Protein AF-A0A6Q8PF97-F1 (afdb_monomer)

Radius of gyration: 31.35 Å; Cα contacts (8 Å, |Δi|>4): 17; chains: 1; bounding box: 64×36×86 Å

Organism: Homo sapiens (NCBI:txid9606)

Solvent-accessible surface area (backbone atoms only — not comparable to full-atom values): 7281 Å² total; per-residue (Å²): 110,68,67,60,52,52,51,51,52,52,52,51,53,52,60,56,65,72,48,78,82,69,84,76,62,94,80,55,66,87,47,45,36,83,90,78,74,44,71,57,80,72,83,71,72,73,72,87,67,78,88,72,97,64,85,60,72,64,66,54,50,53,54,51,50,51,51,50,53,50,49,52,54,50,54,50,53,49,52,54,50,52,50,50,51,52,51,52,52,59,71,69,49,56,70,67,58,55,52,52,52,53,50,50,52,53,54,34,40,77,71,70,64,59,77,85,132

InterPro domains:
  IPR009231 Chloride channel CLIC-like [PF05934] (3-113)
  IPR009231 Chloride channel CLIC-like [PTHR34093] (1-113)

Sequence (117 aa):
MLCSLLLCECLLLVAGYAHDDDWIDPTDMLNYDAASGTMRKSQAKYGISGEKDVSPDLSCADEISECYHKLDSLTYKIDECEKKKREDYESQSNPVFRRYLNKILIEAGKLGLRPPD

pLDDT: mean 77.67, std 15.94, range [40.44, 97.75]

Secondary structure (DSSP, 8-state):
-HHHHHHHHHHHHHHHHTS------TT-TTSEETTTTEE----------------THHHHHHHHHHHHHHHHHHHHHHHHHHHHHHHHHHHHS-HHHHHHHHHHHHHHHHTT-PPP-

Structure (mmCIF, N/CA/C/O backbone):
data_AF-A0A6Q8PF97-F1
#
_entry.id   AF-A0A6Q8PF97-F1
#
loop_
_atom_site.group_PDB
_atom_site.id
_atom_site.type_symbol
_atom_site.label_atom_id
_atom_site.label_alt_id
_atom_site.label_comp_id
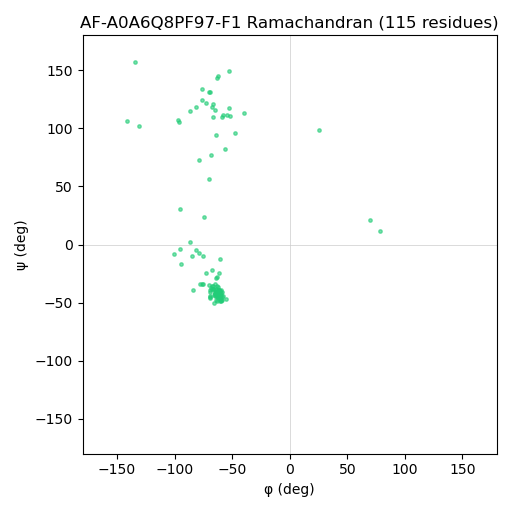_atom_site.label_asym_id
_atom_site.label_entity_id
_atom_site.label_seq_id
_atom_site.pdbx_PDB_ins_code
_atom_site.Cartn_x
_atom_site.Cartn_y
_atom_site.Cartn_z
_atom_site.occupancy
_atom_site.B_iso_or_equiv
_atom_site.auth_seq_id
_atom_site.auth_comp_id
_atom_site.auth_asym_id
_atom_site.auth_atom_id
_atom_site.pdbx_PDB_model_num
ATOM 1 N N . MET A 1 1 ? 0.909 -18.926 -59.705 1.00 63.94 1 MET A N 1
ATOM 2 C CA . MET A 1 1 ? 0.142 -18.308 -58.596 1.00 63.94 1 MET A CA 1
ATOM 3 C C . MET A 1 1 ? 0.815 -18.508 -57.240 1.00 63.94 1 MET A C 1
ATOM 5 O O . MET A 1 1 ? 0.944 -17.532 -56.521 1.00 63.94 1 MET A O 1
ATOM 9 N N . LEU A 1 2 ? 1.327 -19.706 -56.922 1.00 72.62 2 LEU A N 1
ATOM 10 C CA . LEU A 1 2 ? 2.100 -19.963 -55.690 1.00 72.62 2 LEU A CA 1
ATOM 11 C C . LEU A 1 2 ? 3.366 -19.095 -55.560 1.00 72.62 2 LEU A C 1
ATOM 13 O O . LEU A 1 2 ? 3.616 -18.548 -54.496 1.00 72.62 2 LEU A O 1
ATOM 17 N N . CYS A 1 3 ? 4.116 -18.885 -56.649 1.00 70.69 3 CYS A N 1
ATOM 18 C CA . CYS A 1 3 ? 5.309 -18.026 -56.623 1.00 70.69 3 CYS A CA 1
ATOM 19 C C . CYS A 1 3 ? 4.992 -16.559 -56.296 1.00 70.69 3 CYS A C 1
ATOM 21 O O . CYS A 1 3 ? 5.767 -15.913 -55.609 1.00 70.69 3 CYS A O 1
ATOM 23 N N . SER A 1 4 ? 3.853 -16.030 -56.754 1.00 74.56 4 SER A N 1
ATOM 24 C CA . SER A 1 4 ? 3.442 -14.653 -56.449 1.00 74.56 4 SER A CA 1
ATOM 25 C C . SER A 1 4 ? 3.037 -14.488 -54.983 1.00 74.56 4 SER A C 1
ATOM 27 O O . SER A 1 4 ? 3.314 -13.450 -54.395 1.00 74.56 4 SER A O 1
ATOM 29 N N . LEU A 1 5 ? 2.422 -15.516 -54.389 1.00 76.94 5 LEU A N 1
ATOM 30 C CA . LEU A 1 5 ? 2.095 -15.544 -52.961 1.00 76.94 5 LEU A CA 1
ATOM 31 C C . LEU A 1 5 ? 3.361 -15.649 -52.101 1.00 76.94 5 LEU A C 1
ATOM 33 O O . LEU A 1 5 ? 3.505 -14.874 -51.165 1.00 76.94 5 LEU A O 1
ATOM 37 N N . LEU A 1 6 ? 4.307 -16.515 -52.482 1.00 79.06 6 LEU A N 1
ATOM 38 C CA . LEU A 1 6 ? 5.617 -16.622 -51.825 1.00 79.06 6 LEU A CA 1
ATOM 39 C C . LEU A 1 6 ? 6.400 -15.306 -51.891 1.00 79.06 6 LEU A C 1
ATOM 41 O O . LEU A 1 6 ? 6.948 -14.866 -50.891 1.00 79.06 6 LEU A O 1
ATOM 45 N N . LEU A 1 7 ? 6.417 -14.636 -53.048 1.00 79.38 7 LEU A N 1
ATOM 46 C CA . LEU A 1 7 ? 7.069 -13.331 -53.183 1.00 79.38 7 LEU A CA 1
ATOM 47 C C . LEU A 1 7 ? 6.393 -12.259 -52.318 1.00 79.38 7 LEU A C 1
ATOM 49 O O . LEU A 1 7 ? 7.086 -11.435 -51.731 1.00 79.38 7 LEU A O 1
ATOM 53 N N . CYS A 1 8 ? 5.063 -12.280 -52.211 1.00 77.25 8 CYS A N 1
ATOM 54 C CA . CYS A 1 8 ? 4.319 -11.375 -51.335 1.00 77.25 8 CYS A CA 1
ATOM 55 C C . CYS A 1 8 ? 4.678 -11.599 -49.858 1.00 77.25 8 CYS A C 1
ATOM 57 O O . CYS A 1 8 ? 4.957 -10.647 -49.134 1.00 77.25 8 CYS A O 1
ATOM 59 N N . GLU A 1 9 ? 4.746 -12.858 -49.428 1.00 75.69 9 GLU A N 1
ATOM 60 C CA . GLU A 1 9 ? 5.114 -13.232 -48.063 1.00 75.69 9 GLU A CA 1
ATOM 61 C C . GLU A 1 9 ? 6.569 -12.852 -47.738 1.00 75.69 9 GLU A C 1
ATOM 63 O O . GLU A 1 9 ? 6.834 -12.266 -46.690 1.00 75.69 9 GLU A O 1
ATOM 68 N N . CYS A 1 10 ? 7.504 -13.067 -48.672 1.00 76.88 10 CYS A N 1
ATOM 69 C CA . CYS A 1 10 ? 8.888 -12.611 -48.531 1.00 76.88 10 CYS A CA 1
ATOM 70 C C . CYS A 1 10 ? 8.992 -11.081 -48.429 1.00 76.88 10 CYS A C 1
ATOM 72 O O . CYS A 1 10 ? 9.776 -10.580 -47.627 1.00 76.88 10 CYS A O 1
ATOM 74 N N . LEU A 1 11 ? 8.207 -10.332 -49.211 1.00 76.19 11 LEU A N 1
ATOM 75 C CA . LEU A 1 11 ? 8.190 -8.867 -49.143 1.00 76.19 11 LEU A CA 1
ATOM 76 C C . LEU A 1 11 ? 7.630 -8.360 -47.806 1.00 76.19 11 LEU A C 1
ATOM 78 O O . LEU A 1 11 ? 8.162 -7.397 -47.260 1.00 76.19 11 LEU A O 1
ATOM 82 N N . LEU A 1 12 ? 6.606 -9.019 -47.255 1.00 71.56 12 LEU A N 1
ATOM 83 C CA . LEU A 1 12 ? 6.044 -8.684 -45.941 1.00 71.56 12 LEU A CA 1
ATOM 84 C C . LEU A 1 12 ? 7.017 -9.014 -44.799 1.00 71.56 12 LEU A C 1
ATOM 86 O O . LEU A 1 12 ? 7.179 -8.202 -43.891 1.00 71.56 12 LEU A O 1
ATOM 90 N N . LEU A 1 13 ? 7.714 -10.152 -44.871 1.00 70.19 13 LEU A N 1
ATOM 91 C CA . LEU A 1 13 ? 8.754 -10.531 -43.905 1.00 70.19 13 LEU A CA 1
ATOM 92 C C . LEU A 1 13 ? 9.931 -9.546 -43.907 1.00 70.19 13 LEU A C 1
ATOM 94 O O . LEU A 1 13 ? 10.399 -9.146 -42.845 1.00 70.19 13 LEU A O 1
ATOM 98 N N . VAL A 1 14 ? 10.386 -9.111 -45.086 1.00 65.50 14 VAL A N 1
ATOM 99 C CA . VAL A 1 14 ? 11.467 -8.118 -45.211 1.00 65.50 14 VAL A CA 1
ATOM 100 C C . VAL A 1 14 ? 11.022 -6.737 -44.719 1.00 65.50 14 VAL A C 1
ATOM 102 O O . VAL A 1 14 ? 11.810 -6.038 -44.086 1.00 65.50 14 VAL A O 1
ATOM 105 N N . ALA A 1 15 ? 9.767 -6.349 -44.962 1.00 62.59 15 ALA A N 1
ATOM 106 C CA . ALA A 1 15 ? 9.216 -5.091 -44.457 1.00 62.59 15 ALA A CA 1
ATOM 107 C C . ALA A 1 15 ? 9.066 -5.085 -42.926 1.00 62.59 15 ALA A C 1
ATOM 109 O O . ALA A 1 15 ? 9.311 -4.052 -42.309 1.00 62.59 15 ALA A O 1
ATOM 110 N N . GLY A 1 16 ? 8.713 -6.226 -42.321 1.00 58.91 16 GLY A N 1
ATOM 111 C CA . GLY A 1 16 ? 8.678 -6.392 -40.866 1.00 58.91 16 GLY A CA 1
ATOM 112 C C . GLY A 1 16 ? 10.071 -6.386 -40.233 1.00 58.91 16 GLY A C 1
ATOM 113 O O . GLY A 1 16 ? 10.265 -5.755 -39.208 1.00 58.91 16 GLY A O 1
ATOM 114 N N . TYR A 1 17 ? 11.061 -7.003 -40.885 1.00 57.72 17 TYR A N 1
ATOM 115 C CA . TYR A 1 17 ? 12.441 -7.061 -40.382 1.00 57.72 17 TYR A CA 1
ATOM 116 C C . TYR A 1 17 ? 13.196 -5.721 -40.471 1.00 57.72 17 TYR A C 1
ATOM 118 O O . TYR A 1 17 ? 14.155 -5.498 -39.743 1.00 57.72 17 TYR A O 1
ATOM 126 N N . ALA A 1 18 ? 12.795 -4.821 -41.376 1.00 57.41 18 ALA A N 1
ATOM 127 C CA . ALA A 1 18 ? 13.432 -3.510 -41.542 1.00 57.41 18 ALA A CA 1
ATOM 128 C C . ALA A 1 18 ? 13.008 -2.474 -40.482 1.00 57.41 18 ALA A C 1
ATOM 130 O O . ALA A 1 18 ? 13.550 -1.363 -40.452 1.00 57.41 18 ALA A O 1
ATOM 131 N N . HIS A 1 19 ? 12.029 -2.808 -39.642 1.00 58.44 19 HIS A N 1
ATOM 132 C CA . HIS A 1 19 ? 11.717 -2.043 -38.449 1.00 58.44 19 HIS A CA 1
ATOM 133 C C . HIS A 1 19 ? 12.437 -2.725 -37.290 1.00 58.44 19 HIS A C 1
ATOM 135 O O . HIS A 1 19 ? 12.043 -3.810 -36.882 1.00 58.44 19 HIS A O 1
ATOM 141 N N . ASP A 1 20 ? 13.531 -2.124 -36.815 1.00 57.88 20 ASP A N 1
ATOM 142 C CA . ASP A 1 20 ? 14.101 -2.494 -35.521 1.00 57.88 20 ASP A CA 1
ATOM 143 C C . ASP A 1 20 ? 12.955 -2.432 -34.504 1.00 57.88 20 ASP A C 1
ATOM 145 O O . ASP A 1 20 ? 12.417 -1.352 -34.241 1.00 57.88 20 ASP A O 1
ATOM 149 N N . ASP A 1 21 ? 12.539 -3.598 -34.008 1.00 55.81 21 ASP A N 1
ATOM 150 C CA . ASP A 1 21 ? 11.551 -3.776 -32.944 1.00 55.81 21 ASP A CA 1
ATOM 151 C C . ASP A 1 21 ? 12.153 -3.303 -31.608 1.00 55.81 21 ASP A C 1
ATOM 153 O O . ASP A 1 21 ? 12.242 -4.043 -30.626 1.00 55.81 21 ASP A O 1
ATOM 157 N N . ASP A 1 22 ? 12.607 -2.054 -31.564 1.00 68.38 22 ASP A N 1
ATOM 158 C CA . ASP A 1 22 ? 12.898 -1.385 -30.313 1.00 68.38 22 ASP A CA 1
ATOM 159 C C . ASP A 1 22 ? 11.552 -1.217 -29.613 1.00 68.38 22 ASP A C 1
ATOM 161 O O . ASP A 1 22 ? 10.677 -0.484 -30.075 1.00 68.38 22 ASP A O 1
ATOM 165 N N . TRP A 1 23 ? 11.347 -1.958 -28.527 1.00 68.62 23 TRP A N 1
ATOM 166 C CA . TRP A 1 23 ? 10.141 -1.847 -27.720 1.00 68.62 23 TRP A CA 1
ATOM 167 C C . TRP A 1 23 ? 9.942 -0.384 -27.294 1.00 68.62 23 TRP A C 1
ATOM 169 O O . TRP A 1 23 ? 10.726 0.175 -26.529 1.00 68.62 23 TRP A O 1
ATOM 179 N N . ILE A 1 24 ? 8.896 0.242 -27.834 1.00 65.56 24 ILE A N 1
ATOM 180 C CA . ILE A 1 24 ? 8.533 1.630 -27.553 1.00 65.56 24 ILE A CA 1
ATOM 181 C C . ILE A 1 24 ? 7.761 1.657 -26.234 1.00 65.56 24 ILE A C 1
ATOM 183 O O . ILE A 1 24 ? 6.675 1.079 -26.144 1.00 65.56 24 ILE A O 1
ATOM 187 N N . ASP A 1 25 ? 8.292 2.351 -25.225 1.00 72.50 25 ASP A N 1
ATOM 188 C CA . ASP A 1 25 ? 7.528 2.689 -24.023 1.00 72.50 25 ASP A CA 1
ATOM 189 C C . ASP A 1 25 ? 6.427 3.701 -24.403 1.00 72.50 25 ASP A C 1
ATOM 191 O O . ASP A 1 25 ? 6.744 4.818 -24.823 1.00 72.50 25 ASP A O 1
ATOM 195 N N . PRO A 1 26 ? 5.131 3.368 -24.239 1.00 69.75 26 PRO A N 1
ATOM 196 C CA . PRO A 1 26 ? 4.023 4.281 -24.536 1.00 69.75 26 PRO A CA 1
ATOM 197 C C . PRO A 1 26 ? 4.032 5.575 -23.705 1.00 69.75 26 PRO A C 1
ATOM 199 O O . PRO A 1 26 ? 3.279 6.503 -24.003 1.00 69.75 26 PRO A O 1
ATOM 202 N N . THR A 1 27 ? 4.850 5.629 -22.652 1.00 77.25 27 THR A N 1
ATOM 203 C CA . THR A 1 27 ? 4.975 6.753 -21.719 1.00 77.25 27 THR A CA 1
ATOM 204 C C . THR A 1 27 ? 6.202 7.629 -22.008 1.00 77.25 27 THR A C 1
ATOM 206 O O . THR A 1 27 ? 6.320 8.708 -21.420 1.00 77.25 27 THR A O 1
ATOM 209 N N . ASP A 1 28 ? 7.099 7.231 -22.926 1.00 74.88 28 ASP A N 1
ATOM 210 C CA . ASP A 1 28 ? 8.290 8.014 -23.293 1.00 74.88 28 ASP A CA 1
ATOM 211 C C . ASP A 1 28 ? 7.945 9.156 -24.261 1.00 74.88 28 ASP A C 1
ATOM 213 O O . ASP A 1 28 ? 8.238 9.165 -25.459 1.00 74.88 28 ASP A O 1
ATOM 217 N N . MET A 1 29 ? 7.296 10.173 -23.705 1.00 83.25 29 MET A N 1
ATOM 218 C CA . MET A 1 29 ? 6.891 11.367 -24.440 1.00 83.25 29 MET A CA 1
ATOM 219 C C . MET A 1 29 ? 8.063 12.316 -24.744 1.00 83.25 29 MET A C 1
ATOM 221 O O . MET A 1 29 ? 7.882 13.275 -25.491 1.00 83.25 29 MET A O 1
ATOM 225 N N . LEU A 1 30 ? 9.251 12.087 -24.165 1.00 80.00 30 LEU A N 1
ATOM 226 C CA . LEU A 1 30 ? 10.420 12.954 -24.360 1.00 80.00 30 LEU A CA 1
ATOM 227 C C . LEU A 1 30 ? 11.075 12.728 -25.722 1.00 80.00 30 LEU A C 1
ATO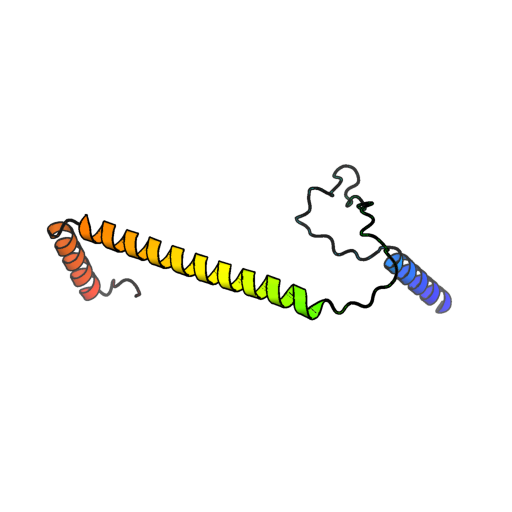M 229 O O . LEU A 1 30 ? 11.559 13.680 -26.337 1.00 80.00 30 LEU A O 1
ATOM 233 N N . ASN A 1 31 ? 11.058 11.487 -26.209 1.00 77.75 31 ASN A N 1
ATOM 234 C CA . ASN A 1 31 ? 11.569 11.144 -27.532 1.00 77.75 31 ASN A CA 1
ATOM 235 C C . ASN A 1 31 ? 10.472 11.113 -28.606 1.00 77.75 31 ASN A C 1
ATOM 237 O O . ASN A 1 31 ? 10.783 10.936 -29.783 1.00 77.75 31 ASN A O 1
ATOM 241 N N . TYR A 1 32 ? 9.204 11.314 -28.242 1.00 83.88 32 TYR A N 1
ATOM 242 C CA . TYR A 1 32 ? 8.092 11.309 -29.188 1.00 83.88 32 TYR A CA 1
ATOM 243 C C . TYR A 1 32 ? 8.021 12.607 -30.004 1.00 83.88 32 TYR A C 1
ATOM 245 O O . TYR A 1 32 ? 7.912 13.707 -29.457 1.00 83.88 32 TYR A O 1
ATOM 253 N N . ASP A 1 33 ? 8.039 12.488 -31.331 1.00 83.00 33 ASP A N 1
ATOM 254 C CA . ASP A 1 33 ? 7.798 13.612 -32.228 1.00 83.00 33 ASP A CA 1
ATOM 255 C C . ASP A 1 33 ? 6.332 13.627 -32.682 1.00 83.00 33 ASP A C 1
ATOM 257 O O . ASP A 1 33 ? 5.896 12.835 -33.518 1.00 83.00 33 ASP A O 1
ATOM 261 N N . ALA A 1 34 ? 5.569 14.582 -32.147 1.00 82.44 34 ALA A N 1
ATOM 262 C CA . ALA A 1 34 ? 4.150 14.738 -32.449 1.00 82.44 34 ALA A CA 1
ATOM 263 C C . ALA A 1 34 ? 3.864 15.170 -33.898 1.00 82.44 34 ALA A C 1
ATOM 265 O O . ALA A 1 34 ? 2.756 14.941 -34.380 1.00 82.44 34 ALA A O 1
ATOM 266 N N . ALA A 1 35 ? 4.827 15.787 -34.597 1.00 85.31 35 ALA A N 1
ATOM 267 C CA . ALA A 1 35 ? 4.635 16.215 -35.983 1.00 85.31 35 ALA A CA 1
ATOM 268 C C . ALA A 1 35 ? 4.753 15.044 -36.970 1.00 85.31 35 ALA A C 1
ATOM 270 O O . ALA A 1 35 ? 4.048 15.021 -37.978 1.00 85.31 35 ALA A O 1
ATOM 271 N N . SER A 1 36 ? 5.624 14.073 -36.677 1.00 81.00 36 SER A N 1
ATOM 272 C CA . SER A 1 36 ? 5.794 12.857 -37.483 1.00 81.00 36 SER A CA 1
ATOM 273 C C . SER A 1 36 ? 4.972 11.668 -36.981 1.00 81.00 36 SER A C 1
ATOM 275 O O . SER A 1 36 ? 4.768 10.720 -37.734 1.00 81.00 36 SER A O 1
ATOM 277 N N . GLY A 1 37 ? 4.484 11.708 -35.737 1.00 79.06 37 GLY A N 1
ATOM 278 C CA . GLY A 1 37 ? 3.756 10.600 -35.117 1.00 79.06 37 GLY A CA 1
ATOM 279 C C . GLY A 1 37 ? 4.647 9.396 -34.806 1.00 79.06 37 GLY A C 1
ATOM 280 O O . GLY A 1 37 ? 4.156 8.275 -34.702 1.00 79.06 37 GLY A O 1
ATOM 281 N N . THR A 1 38 ? 5.961 9.611 -34.716 1.00 77.00 38 THR A N 1
ATOM 282 C CA . THR A 1 38 ? 6.955 8.548 -34.535 1.00 77.00 38 THR A CA 1
ATOM 283 C C . THR A 1 38 ? 7.964 8.924 -33.459 1.00 77.00 38 THR A C 1
ATOM 285 O O . THR A 1 38 ? 8.159 10.100 -33.141 1.00 77.00 38 THR A O 1
ATOM 288 N N . MET A 1 39 ? 8.610 7.921 -32.869 1.00 75.81 39 MET A N 1
ATOM 289 C CA . MET A 1 39 ? 9.664 8.149 -31.888 1.00 75.81 39 MET A CA 1
ATOM 290 C C . MET A 1 39 ? 10.952 8.586 -32.597 1.00 75.81 39 MET A C 1
ATOM 292 O O . MET A 1 39 ? 11.371 7.990 -33.594 1.00 75.81 39 MET A O 1
ATOM 296 N N . ARG A 1 40 ? 11.608 9.633 -32.091 1.00 75.38 40 ARG A N 1
ATOM 297 C CA . ARG A 1 40 ? 12.926 10.045 -32.574 1.00 75.38 40 ARG A CA 1
ATOM 298 C C . ARG A 1 40 ? 13.920 8.950 -32.212 1.00 75.38 40 ARG A C 1
ATOM 300 O O . ARG A 1 40 ? 14.129 8.672 -31.036 1.00 75.38 40 ARG A O 1
ATOM 307 N N . LYS A 1 41 ? 14.575 8.372 -33.223 1.00 69.69 41 LYS A N 1
ATOM 308 C CA . LYS A 1 41 ? 15.705 7.462 -33.010 1.00 69.69 41 LYS A CA 1
ATOM 309 C C . LYS A 1 41 ? 16.783 8.218 -32.242 1.00 69.69 41 LYS A C 1
ATOM 311 O O . LYS A 1 41 ? 17.385 9.161 -32.767 1.00 69.69 41 LYS A O 1
ATOM 316 N N . SER A 1 42 ? 16.988 7.850 -30.985 1.00 63.59 42 SER A N 1
ATOM 317 C CA . SER A 1 42 ? 18.043 8.430 -30.175 1.00 63.59 42 SER A CA 1
ATOM 318 C C . SER A 1 42 ? 19.379 8.028 -30.807 1.00 63.59 42 SER A C 1
ATOM 320 O O . SER A 1 42 ? 19.746 6.862 -30.869 1.00 63.59 42 SER A O 1
ATOM 322 N N . GLN A 1 43 ? 20.150 9.000 -31.303 1.00 55.25 43 GLN A N 1
ATOM 323 C CA . GLN A 1 43 ? 21.535 8.769 -31.748 1.00 55.25 43 GLN A CA 1
ATOM 324 C C . GLN A 1 43 ? 22.491 8.602 -30.559 1.00 55.25 43 GLN A C 1
ATOM 326 O O . GLN A 1 43 ? 23.692 8.864 -30.676 1.00 55.25 43 GLN A O 1
ATOM 331 N N . ALA A 1 44 ? 21.968 8.199 -29.398 1.00 49.72 44 ALA A N 1
ATOM 332 C CA . ALA A 1 44 ? 22.792 7.782 -28.291 1.00 49.72 44 ALA A CA 1
ATOM 333 C C . ALA A 1 44 ? 23.530 6.530 -28.764 1.00 49.72 44 ALA A C 1
ATOM 335 O O . ALA A 1 44 ? 23.023 5.416 -28.699 1.00 49.72 44 ALA A O 1
ATOM 336 N N . LYS A 1 45 ? 24.747 6.735 -29.272 1.00 50.22 45 LYS A N 1
ATOM 337 C CA . LYS A 1 45 ? 25.791 5.723 -29.263 1.00 50.22 45 LYS A CA 1
ATOM 338 C C . LYS A 1 45 ? 25.975 5.320 -27.800 1.00 50.22 45 LYS A C 1
ATOM 340 O O . LYS A 1 45 ? 26.876 5.823 -27.133 1.00 50.22 45 LYS A O 1
ATOM 345 N N . TYR A 1 46 ? 25.128 4.430 -27.293 1.00 49.12 46 TYR A N 1
ATOM 346 C CA . TYR A 1 46 ? 25.571 3.524 -26.253 1.00 49.12 46 TY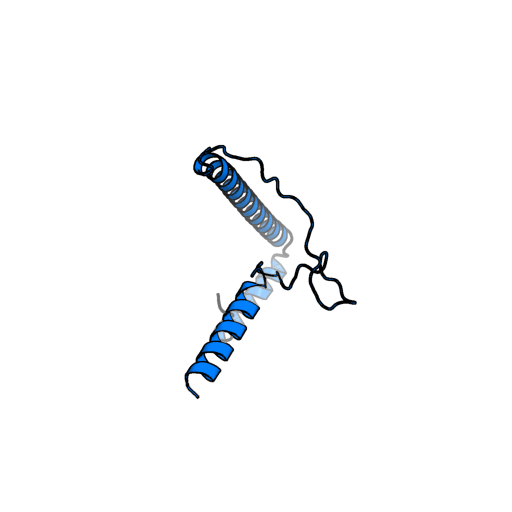R A CA 1
ATOM 347 C C . TYR A 1 46 ? 26.752 2.792 -26.871 1.00 49.12 46 TYR A C 1
ATOM 349 O O . TYR A 1 46 ? 26.641 2.177 -27.932 1.00 49.12 46 TYR A O 1
ATOM 357 N N . GLY A 1 47 ? 27.927 3.085 -26.323 1.00 43.28 47 GLY A N 1
ATOM 358 C CA . GLY A 1 47 ? 29.199 2.819 -26.959 1.00 43.28 47 GLY A CA 1
ATOM 359 C C . GLY A 1 47 ? 29.296 1.370 -27.401 1.00 43.28 47 GLY A C 1
ATOM 360 O O . GLY A 1 47 ? 29.361 0.467 -26.575 1.00 43.28 47 GLY A O 1
ATOM 361 N N . ILE A 1 48 ? 29.423 1.168 -28.710 1.00 45.72 48 ILE A N 1
ATOM 362 C CA . ILE A 1 48 ? 30.155 0.023 -29.239 1.00 45.72 48 ILE A CA 1
ATOM 363 C C . ILE A 1 48 ? 31.625 0.282 -28.874 1.00 45.72 48 ILE A C 1
ATOM 365 O O . ILE A 1 48 ? 32.414 0.787 -29.669 1.00 45.72 48 ILE A O 1
ATOM 369 N N . SER A 1 49 ? 31.961 0.044 -27.608 1.00 43.88 49 SER A N 1
ATOM 370 C CA . SER A 1 49 ? 33.314 -0.289 -27.196 1.00 43.88 49 SER A CA 1
ATOM 371 C C . SER A 1 49 ? 33.412 -1.794 -27.363 1.00 43.88 49 SER A C 1
ATOM 373 O O . SER A 1 49 ? 32.684 -2.533 -26.705 1.00 43.88 49 SER A O 1
ATOM 375 N N . GLY A 1 50 ? 34.266 -2.229 -28.287 1.00 40.59 50 GLY A N 1
ATOM 376 C CA . GLY A 1 50 ? 34.537 -3.641 -28.511 1.00 40.59 50 GLY A CA 1
ATOM 377 C C . GLY A 1 50 ? 34.937 -4.366 -27.226 1.00 40.59 50 GLY A C 1
ATOM 378 O O . GLY A 1 50 ? 35.512 -3.768 -26.317 1.00 40.59 50 GLY A O 1
ATOM 379 N N . GLU A 1 51 ? 34.581 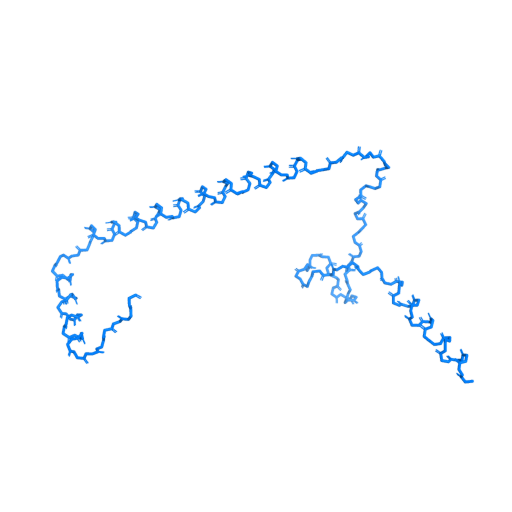-5.648 -27.199 1.00 50.12 51 GLU A N 1
ATOM 380 C CA . GLU A 1 51 ? 35.143 -6.726 -26.385 1.00 50.12 51 GLU A CA 1
ATOM 381 C C . GLU A 1 51 ? 35.803 -6.309 -25.064 1.00 50.12 51 GLU A C 1
ATOM 383 O O . GLU A 1 51 ? 36.998 -6.016 -24.971 1.00 50.12 51 GLU A O 1
ATOM 388 N N . LYS A 1 52 ? 35.031 -6.454 -23.991 1.00 40.44 52 LYS A N 1
ATOM 389 C CA . LYS A 1 52 ? 35.544 -7.131 -22.808 1.00 40.44 52 LYS A CA 1
ATOM 390 C C . LYS A 1 52 ? 34.426 -7.982 -22.232 1.00 40.44 52 LYS A C 1
ATOM 392 O O . LYS A 1 52 ? 33.498 -7.458 -21.626 1.00 40.44 52 LYS A O 1
ATOM 397 N N . ASP A 1 53 ? 34.549 -9.290 -22.433 1.00 48.03 53 ASP A N 1
ATOM 398 C CA . ASP A 1 53 ? 34.016 -10.290 -21.516 1.00 48.03 53 ASP A CA 1
ATOM 399 C C . ASP A 1 53 ? 34.431 -9.899 -20.091 1.00 48.03 53 ASP A C 1
ATOM 401 O O . ASP A 1 53 ? 35.548 -10.158 -19.640 1.00 48.03 53 ASP A O 1
ATOM 405 N N . VAL A 1 54 ? 33.541 -9.210 -19.389 1.00 51.56 54 VAL A N 1
ATOM 406 C CA . VAL A 1 54 ? 33.555 -9.101 -17.937 1.00 51.56 54 VAL A CA 1
ATOM 407 C C . VAL A 1 54 ? 32.134 -9.418 -17.516 1.00 51.56 54 VAL A C 1
ATOM 409 O O . VAL A 1 54 ? 31.231 -8.604 -17.676 1.00 51.56 54 VAL A O 1
ATOM 412 N N . SER A 1 55 ? 31.948 -10.646 -17.042 1.00 61.31 55 SER A N 1
ATOM 413 C CA . SER A 1 55 ? 30.724 -11.138 -16.410 1.00 61.31 55 SER A CA 1
ATOM 414 C C . SER A 1 55 ? 30.105 -10.067 -15.486 1.00 61.31 55 SER A C 1
ATOM 416 O O . SER A 1 55 ? 30.720 -9.765 -14.459 1.00 61.31 55 SER A O 1
ATOM 418 N N . PRO A 1 56 ? 28.915 -9.504 -15.794 1.00 56.31 56 PRO A N 1
ATOM 419 C CA . PRO A 1 56 ? 28.291 -8.436 -15.001 1.00 56.31 56 PRO A CA 1
ATOM 420 C C . PRO A 1 56 ? 27.530 -8.936 -13.762 1.00 56.31 56 PRO A C 1
ATOM 422 O O . PRO A 1 56 ? 27.037 -8.129 -12.976 1.00 56.31 56 PRO A O 1
ATOM 425 N N . ASP A 1 57 ? 27.424 -10.253 -13.573 1.00 57.56 57 ASP A N 1
ATOM 426 C CA . ASP A 1 57 ? 26.530 -10.853 -12.571 1.00 57.56 57 ASP A CA 1
ATOM 427 C C . ASP A 1 57 ? 26.839 -10.456 -11.118 1.00 57.56 57 ASP A C 1
ATOM 429 O O . ASP A 1 57 ? 25.943 -10.470 -10.277 1.00 57.56 57 ASP A O 1
ATOM 433 N N . LEU A 1 58 ? 28.079 -10.062 -10.804 1.00 57.59 58 LEU A N 1
ATOM 434 C CA . LEU A 1 58 ? 28.473 -9.712 -9.433 1.00 57.59 58 LEU A CA 1
ATOM 435 C C . LEU A 1 58 ? 28.144 -8.257 -9.054 1.00 57.59 58 LEU A C 1
ATOM 437 O O . LEU A 1 58 ? 27.691 -8.026 -7.938 1.00 57.59 58 LEU A O 1
ATOM 441 N N . SER A 1 59 ? 28.321 -7.276 -9.953 1.00 62.41 59 SER A N 1
ATOM 442 C CA . SER A 1 59 ? 28.053 -5.862 -9.618 1.00 62.41 59 SER A CA 1
ATOM 443 C C . SER A 1 59 ? 26.559 -5.546 -9.580 1.00 62.41 59 SER A C 1
ATOM 445 O O . SER A 1 59 ? 26.113 -4.757 -8.755 1.00 62.41 59 SER A O 1
ATOM 447 N N . CYS A 1 60 ? 25.774 -6.206 -10.436 1.00 71.06 60 CYS A N 1
ATOM 448 C CA . CYS A 1 60 ? 24.318 -6.084 -10.450 1.00 71.06 60 CYS A CA 1
ATOM 449 C C . CYS A 1 60 ? 23.690 -6.644 -9.159 1.00 71.06 60 CYS A C 1
ATOM 451 O O . CYS A 1 60 ? 22.766 -6.054 -8.603 1.00 71.06 60 CYS A O 1
ATOM 453 N N . ALA A 1 61 ? 24.225 -7.753 -8.635 1.00 76.00 61 ALA A N 1
ATOM 454 C CA . ALA A 1 61 ? 23.743 -8.362 -7.397 1.00 76.00 61 ALA A CA 1
ATOM 455 C C . ALA A 1 61 ? 23.956 -7.457 -6.169 1.00 76.00 61 ALA A C 1
ATOM 457 O O . ALA A 1 61 ? 23.050 -7.337 -5.341 1.00 76.00 61 ALA A O 1
ATOM 458 N N . ASP A 1 62 ? 25.108 -6.786 -6.076 1.00 80.44 62 ASP A N 1
ATOM 459 C CA . ASP A 1 62 ? 25.399 -5.843 -4.990 1.00 80.44 62 ASP A CA 1
ATOM 460 C C . ASP A 1 62 ? 24.466 -4.622 -5.037 1.00 80.44 62 ASP A C 1
ATOM 462 O O . ASP A 1 62 ? 23.879 -4.262 -4.014 1.00 80.44 62 ASP A O 1
ATOM 466 N N . GLU A 1 63 ? 24.237 -4.040 -6.219 1.00 83.62 63 GLU A N 1
ATOM 467 C CA . GLU A 1 63 ? 23.295 -2.925 -6.403 1.00 83.62 63 GLU A CA 1
ATOM 468 C C . GLU A 1 63 ? 21.856 -3.316 -6.025 1.00 83.62 63 GLU A C 1
ATOM 470 O O . GLU A 1 63 ? 21.169 -2.585 -5.304 1.00 83.62 63 GLU A O 1
ATOM 475 N N . ILE A 1 64 ? 21.407 -4.505 -6.443 1.00 88.75 64 ILE A N 1
ATOM 476 C CA . ILE A 1 64 ? 20.089 -5.045 -6.085 1.00 88.75 64 ILE A CA 1
ATOM 477 C C . ILE A 1 64 ? 19.982 -5.260 -4.569 1.00 88.75 64 ILE A C 1
ATOM 479 O O . ILE A 1 64 ? 18.957 -4.927 -3.969 1.00 88.75 64 ILE A O 1
ATOM 483 N N . SER A 1 65 ? 21.035 -5.775 -3.928 1.00 90.00 65 SER A N 1
ATOM 484 C CA . SER A 1 65 ? 21.062 -5.967 -2.474 1.00 90.00 65 SER A CA 1
ATOM 485 C C . SER A 1 65 ? 20.943 -4.639 -1.716 1.00 90.00 65 SER A C 1
ATOM 487 O O . SER A 1 65 ? 20.190 -4.537 -0.742 1.00 90.00 65 SER A O 1
ATOM 489 N N . GLU A 1 66 ? 21.601 -3.585 -2.207 1.00 93.06 66 GLU A N 1
ATOM 490 C CA . GLU A 1 66 ? 21.513 -2.245 -1.634 1.00 93.06 66 GLU A CA 1
ATOM 491 C C . GLU A 1 66 ? 20.106 -1.652 -1.819 1.00 93.06 66 GLU A C 1
ATOM 493 O O . GLU A 1 66 ? 19.570 -1.012 -0.908 1.00 93.06 66 GLU A O 1
ATOM 498 N N . CYS A 1 67 ? 19.472 -1.900 -2.969 1.00 93.75 67 CYS A N 1
ATOM 499 C CA . CYS A 1 67 ? 18.082 -1.530 -3.226 1.00 93.75 67 CYS A CA 1
ATOM 500 C C . CYS A 1 67 ? 17.111 -2.208 -2.252 1.00 93.75 67 CYS A C 1
ATOM 502 O O . CYS A 1 67 ? 16.264 -1.518 -1.682 1.00 93.75 67 CYS A O 1
ATOM 504 N N . TYR A 1 68 ? 17.249 -3.514 -2.002 1.00 95.00 68 TYR A N 1
ATOM 505 C CA . TYR A 1 68 ? 16.419 -4.217 -1.017 1.00 95.00 68 TYR A CA 1
ATOM 506 C C . TYR A 1 68 ? 16.631 -3.684 0.399 1.00 95.00 68 TYR A C 1
ATOM 508 O O . TYR A 1 68 ? 15.661 -3.387 1.089 1.00 95.00 68 TYR A O 1
ATOM 516 N N . HIS A 1 69 ? 17.878 -3.441 0.803 1.00 95.75 69 HIS A N 1
ATOM 517 C CA . HIS A 1 69 ? 18.160 -2.851 2.111 1.00 95.75 69 HIS A CA 1
ATOM 518 C C . HIS A 1 69 ? 17.546 -1.445 2.260 1.00 95.75 69 HIS A C 1
ATOM 520 O O . HIS A 1 69 ? 17.014 -1.086 3.316 1.00 95.75 69 HIS A O 1
ATOM 526 N N . LYS A 1 70 ? 17.585 -0.627 1.199 1.00 96.88 70 LYS A N 1
ATOM 527 C CA . LYS A 1 70 ? 16.910 0.682 1.173 1.00 96.88 70 LYS A CA 1
ATOM 528 C C . LYS A 1 70 ? 15.392 0.536 1.257 1.00 96.88 70 LYS A C 1
ATOM 530 O O . LYS A 1 70 ? 14.774 1.298 1.999 1.00 96.88 70 LYS A O 1
ATOM 535 N N . LEU A 1 71 ? 14.805 -0.422 0.538 1.00 97.06 71 LEU A N 1
ATOM 536 C CA . LEU A 1 71 ? 13.374 -0.724 0.612 1.00 97.06 71 LEU A CA 1
ATOM 537 C C . LEU A 1 71 ? 12.967 -1.139 2.026 1.00 97.06 71 LEU A C 1
ATOM 539 O O . LEU A 1 71 ? 12.037 -0.552 2.571 1.00 97.06 71 LEU A O 1
ATOM 543 N N . ASP A 1 72 ? 13.696 -2.055 2.657 1.00 97.25 72 ASP A N 1
ATOM 544 C CA . ASP A 1 72 ? 13.422 -2.494 4.029 1.00 97.25 72 ASP A CA 1
ATOM 545 C C . ASP A 1 72 ? 13.541 -1.334 5.025 1.00 97.25 72 ASP A C 1
ATOM 547 O O . ASP A 1 72 ? 12.671 -1.140 5.877 1.00 97.25 72 ASP A O 1
ATOM 551 N N . SER A 1 73 ? 14.572 -0.494 4.878 1.00 97.56 73 SER A N 1
ATOM 552 C CA . SER A 1 73 ? 14.741 0.706 5.704 1.00 97.56 73 SER A CA 1
ATOM 55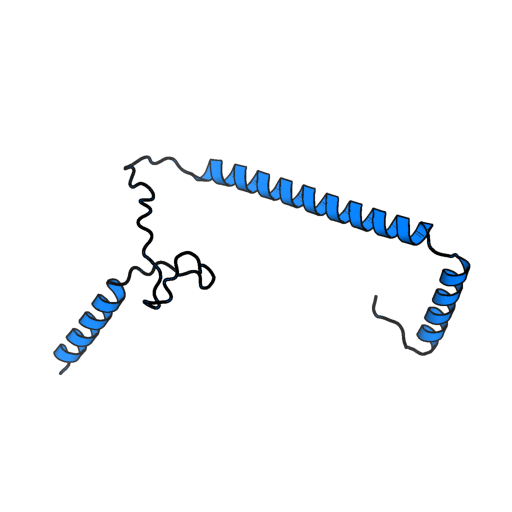3 C C . SER A 1 73 ? 13.584 1.697 5.543 1.00 97.56 73 SER A C 1
ATOM 555 O O . SER A 1 73 ? 13.150 2.307 6.524 1.00 97.56 73 SER A O 1
ATOM 557 N N . LEU A 1 74 ? 13.077 1.878 4.320 1.00 97.50 74 LEU A N 1
ATOM 558 C CA . LEU A 1 74 ? 11.931 2.746 4.053 1.00 97.50 74 LEU A CA 1
ATOM 559 C C . LEU A 1 74 ? 10.640 2.159 4.621 1.00 97.50 74 LEU A C 1
ATOM 561 O O . LEU A 1 74 ? 9.913 2.880 5.301 1.00 97.50 74 LEU A O 1
ATOM 565 N N . THR A 1 75 ? 10.392 0.867 4.414 1.00 97.50 75 THR A N 1
ATOM 566 C CA . THR A 1 75 ? 9.243 0.151 4.982 1.00 97.50 75 THR A CA 1
ATOM 567 C C . THR A 1 75 ? 9.213 0.283 6.502 1.00 97.50 75 THR A C 1
ATOM 569 O O . THR A 1 75 ? 8.191 0.665 7.066 1.00 97.50 75 THR A O 1
ATOM 572 N N . TYR A 1 76 ? 10.354 0.080 7.166 1.00 97.75 76 TYR A N 1
ATOM 573 C CA . TYR A 1 76 ? 10.471 0.257 8.613 1.00 97.75 76 TYR A CA 1
ATOM 574 C C . TYR A 1 76 ? 10.153 1.692 9.062 1.00 97.75 76 TYR A C 1
ATOM 576 O O . TYR A 1 76 ? 9.424 1.905 10.028 1.00 97.75 76 TYR A O 1
ATOM 584 N N . LYS A 1 77 ? 10.665 2.705 8.350 1.00 97.69 77 LYS A N 1
ATOM 585 C CA . LYS A 1 77 ? 10.384 4.116 8.673 1.00 97.69 77 LYS A CA 1
ATOM 586 C C . LYS A 1 77 ? 8.911 4.477 8.496 1.00 97.69 77 LYS A C 1
ATOM 588 O O . LYS A 1 77 ? 8.416 5.329 9.233 1.00 97.69 77 LYS A O 1
ATOM 593 N N . ILE A 1 78 ? 8.238 3.876 7.516 1.00 97.25 78 ILE A N 1
ATOM 594 C CA . ILE A 1 78 ? 6.801 4.061 7.304 1.00 97.25 78 ILE A CA 1
ATOM 595 C C . ILE A 1 78 ? 6.032 3.480 8.490 1.00 97.25 78 ILE A C 1
ATOM 597 O O . ILE A 1 78 ? 5.240 4.207 9.086 1.00 97.25 78 ILE A O 1
ATOM 601 N N . ASP A 1 79 ? 6.323 2.239 8.883 1.00 96.94 79 ASP A N 1
ATOM 602 C CA . ASP A 1 79 ? 5.659 1.578 10.014 1.00 96.94 79 ASP A CA 1
ATOM 603 C C . ASP A 1 79 ? 5.832 2.363 11.325 1.00 96.94 79 ASP A C 1
ATOM 605 O O . ASP A 1 79 ? 4.855 2.700 11.996 1.00 96.94 79 ASP A O 1
ATOM 609 N N . GLU A 1 80 ? 7.058 2.791 11.639 1.00 96.75 80 GLU A N 1
ATOM 610 C CA . GLU A 1 80 ? 7.322 3.614 12.825 1.00 96.75 80 GLU A CA 1
ATOM 611 C C . GLU A 1 80 ? 6.602 4.973 12.773 1.00 96.75 80 GLU A C 1
ATOM 613 O O . GLU A 1 80 ? 6.097 5.462 13.789 1.00 96.75 80 GLU A O 1
ATOM 618 N N . CYS A 1 81 ? 6.499 5.592 11.591 1.00 94.12 81 CYS A N 1
ATOM 619 C CA . CYS A 1 81 ? 5.740 6.830 11.421 1.00 94.12 81 CYS A CA 1
ATOM 620 C C . CYS A 1 81 ? 4.237 6.609 11.648 1.00 94.12 81 CYS A C 1
ATOM 622 O O . CYS A 1 81 ? 3.588 7.412 12.325 1.00 94.12 81 CYS A O 1
ATOM 624 N N . GLU A 1 82 ? 3.675 5.524 11.117 1.00 95.00 82 GLU A N 1
ATOM 625 C CA . GLU A 1 82 ? 2.269 5.169 11.309 1.00 95.00 82 GLU A CA 1
ATOM 626 C C . GLU A 1 82 ? 1.951 4.842 12.764 1.00 95.00 82 GLU A C 1
ATOM 628 O O . GLU A 1 82 ? 0.941 5.313 13.297 1.00 95.00 82 GLU A O 1
ATOM 633 N N . LYS A 1 83 ? 2.831 4.092 13.428 1.00 95.25 83 LYS A N 1
ATOM 634 C CA . LYS A 1 83 ? 2.717 3.780 14.849 1.00 95.25 83 LYS A CA 1
ATOM 635 C C . L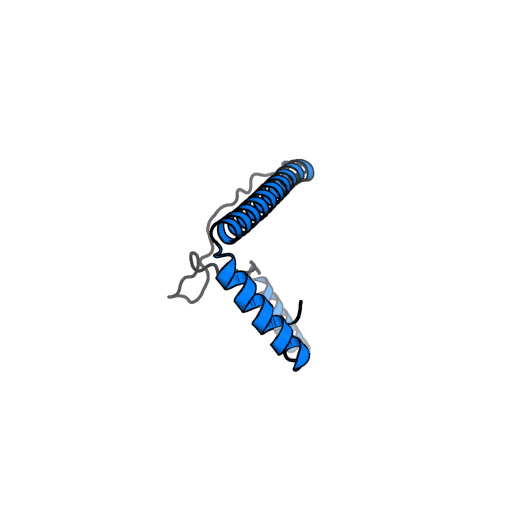YS A 1 83 ? 2.721 5.049 15.693 1.00 95.25 83 LYS A C 1
ATOM 637 O O . LYS A 1 83 ? 1.799 5.252 16.481 1.00 95.25 83 LYS A O 1
ATOM 642 N N . LYS A 1 84 ? 3.671 5.956 15.449 1.00 93.81 84 LYS A N 1
ATOM 643 C CA . LYS A 1 84 ? 3.717 7.248 16.142 1.00 93.81 84 LYS A CA 1
ATOM 644 C C . LYS A 1 84 ? 2.449 8.071 15.909 1.00 93.81 84 LYS A C 1
ATOM 646 O O . LYS A 1 84 ? 1.901 8.626 16.855 1.00 93.81 84 LYS A O 1
ATOM 651 N N . LYS A 1 85 ? 1.926 8.105 14.676 1.00 89.88 85 LYS A N 1
ATOM 652 C CA . LYS A 1 85 ? 0.645 8.772 14.390 1.00 89.88 85 LYS A CA 1
ATOM 653 C C . LYS A 1 85 ? -0.493 8.174 15.215 1.00 89.88 85 LYS A C 1
ATOM 655 O O . LYS A 1 85 ? -1.285 8.931 15.767 1.00 89.88 85 LYS A O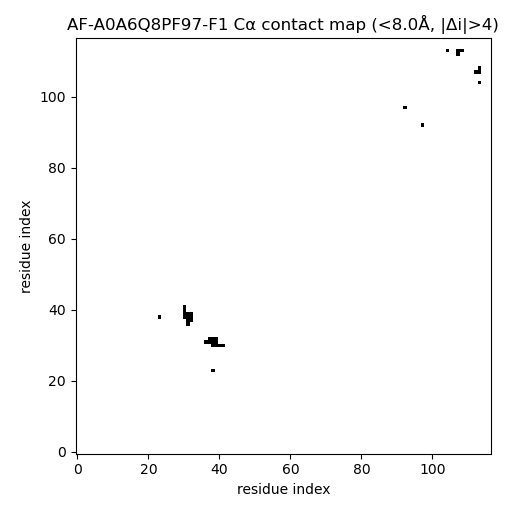 1
ATOM 660 N N . ARG A 1 86 ? -0.593 6.842 15.306 1.00 88.19 86 ARG A N 1
ATOM 661 C CA . ARG A 1 86 ? -1.617 6.169 16.129 1.00 88.19 86 ARG A CA 1
ATOM 662 C C . ARG A 1 86 ? -1.483 6.545 17.605 1.00 88.19 86 ARG A C 1
ATOM 664 O O . ARG A 1 86 ? -2.483 6.916 18.210 1.00 88.19 86 ARG A O 1
ATOM 671 N N . GLU A 1 87 ? -0.270 6.514 18.150 1.00 89.38 87 GLU A N 1
ATOM 672 C CA . GLU A 1 87 ? 0.010 6.900 19.540 1.00 89.38 87 GLU A CA 1
ATOM 673 C C . GLU A 1 87 ? -0.353 8.369 19.819 1.00 89.38 87 GLU A C 1
ATOM 675 O O . GLU A 1 87 ? -0.995 8.668 20.830 1.00 89.38 87 GLU A O 1
ATOM 680 N N . ASP A 1 88 ? -0.023 9.284 18.902 1.00 87.19 88 ASP A N 1
ATOM 681 C CA . ASP A 1 88 ? -0.377 10.704 19.004 1.00 87.19 88 ASP A CA 1
ATOM 682 C C . ASP A 1 88 ? -1.904 10.902 18.984 1.00 87.19 88 ASP A C 1
ATOM 684 O O . ASP A 1 88 ? -2.451 11.641 19.810 1.00 87.19 88 ASP A O 1
ATOM 688 N N . TYR A 1 89 ? -2.618 10.203 18.090 1.00 81.50 89 TYR A N 1
ATOM 689 C CA . TYR A 1 89 ? -4.083 10.233 18.039 1.00 81.50 89 TYR A CA 1
ATOM 690 C C . TYR A 1 89 ? -4.719 9.685 19.318 1.00 81.50 89 TYR A C 1
ATOM 692 O O . TYR A 1 89 ? -5.668 10.281 19.831 1.00 81.50 89 TYR A O 1
ATOM 700 N N . GLU A 1 90 ? -4.219 8.569 19.852 1.00 81.38 90 GLU A N 1
ATOM 701 C CA . GLU A 1 90 ? -4.726 8.001 21.103 1.00 81.38 90 GLU A CA 1
ATOM 702 C C . GLU A 1 90 ? -4.485 8.938 22.288 1.00 81.38 90 GLU A C 1
ATOM 704 O O . GLU A 1 90 ? -5.392 9.137 23.102 1.00 81.38 90 GLU A O 1
ATOM 709 N N . SER A 1 91 ? -3.313 9.571 22.339 1.00 77.50 91 SER A N 1
ATOM 710 C CA . SER A 1 91 ? -2.926 10.517 23.392 1.00 77.50 91 SER A CA 1
ATOM 711 C C . SER A 1 91 ? -3.767 11.794 23.375 1.00 77.50 91 SER A C 1
ATOM 713 O O . SER A 1 91 ? -4.092 12.340 24.429 1.00 77.50 91 SER A O 1
ATOM 715 N N . GLN A 1 92 ? -4.155 12.263 22.187 1.00 80.88 92 GLN A N 1
ATOM 716 C CA . GLN A 1 92 ? -5.029 13.429 22.019 1.00 80.88 92 GLN A CA 1
ATOM 717 C C . GLN A 1 92 ? -6.523 13.084 22.104 1.00 80.88 92 GLN A C 1
ATOM 719 O O . GLN A 1 92 ? -7.368 13.983 22.156 1.00 80.88 92 GLN A O 1
ATOM 724 N N . SER A 1 93 ? -6.879 11.797 22.115 1.00 82.06 93 SER A N 1
ATOM 725 C CA . SER A 1 93 ? -8.277 11.379 22.115 1.00 82.06 93 SER A CA 1
ATOM 726 C C . SER A 1 93 ? -8.963 11.698 23.447 1.00 82.06 93 SER A C 1
ATOM 728 O O . SER A 1 93 ? -8.481 11.381 24.534 1.00 82.06 93 SER A O 1
ATOM 730 N N . ASN A 1 94 ? -10.145 12.315 23.382 1.00 87.94 94 ASN A N 1
ATOM 731 C CA . ASN A 1 94 ? -10.935 12.580 24.579 1.00 87.94 94 ASN A CA 1
ATOM 732 C C . ASN A 1 94 ? -11.540 11.258 25.113 1.00 87.94 94 ASN A C 1
ATOM 734 O O . ASN A 1 94 ? -12.321 10.614 24.398 1.00 87.94 94 ASN A O 1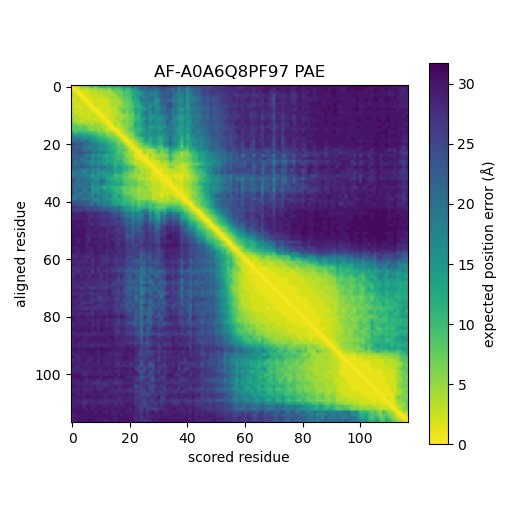
ATOM 738 N N . PRO A 1 95 ? -11.267 10.858 26.371 1.00 88.62 95 PRO A N 1
ATOM 739 C CA . PRO A 1 95 ? -11.712 9.571 26.911 1.00 88.62 95 PRO A CA 1
ATOM 740 C C . PRO A 1 95 ? -13.241 9.446 27.001 1.00 88.62 95 PRO A C 1
ATOM 742 O O . PRO A 1 95 ? -13.782 8.345 26.869 1.00 88.62 95 PRO A O 1
ATOM 745 N N . VAL A 1 96 ? -13.958 10.562 27.180 1.00 93.12 96 VAL A N 1
ATOM 746 C CA . VAL A 1 96 ? -15.429 10.595 27.192 1.00 93.12 96 VAL A CA 1
ATOM 747 C C . VAL A 1 96 ? -15.975 10.312 25.797 1.00 93.12 96 VAL A C 1
ATOM 749 O O . VAL A 1 96 ? -16.862 9.471 25.641 1.00 93.12 96 VAL A O 1
ATOM 752 N N . PHE A 1 97 ? -15.407 10.962 24.779 1.00 91.69 97 PHE A N 1
ATOM 753 C CA . PHE A 1 97 ? -15.795 10.753 23.385 1.00 91.69 97 PHE A CA 1
ATOM 754 C C . PHE A 1 97 ? -15.525 9.310 22.941 1.00 91.69 97 PHE A C 1
ATOM 756 O O . PHE A 1 97 ? -16.410 8.661 22.386 1.00 91.69 97 PHE A O 1
ATOM 763 N N . ARG A 1 98 ? -14.358 8.754 23.297 1.00 89.88 98 ARG A N 1
ATOM 764 C CA . ARG A 1 98 ? -14.014 7.348 23.024 1.00 89.88 98 ARG A CA 1
ATOM 765 C C . ARG A 1 98 ? -15.017 6.378 23.649 1.00 89.88 98 ARG A C 1
ATOM 767 O O . ARG A 1 98 ? -15.473 5.442 22.996 1.00 89.88 98 ARG A O 1
ATOM 774 N N . ARG A 1 99 ? -15.408 6.612 24.907 1.00 94.25 99 ARG A N 1
ATOM 775 C CA . ARG A 1 99 ? -16.416 5.792 25.598 1.00 94.25 99 ARG A CA 1
ATOM 776 C C . ARG A 1 99 ? -17.785 5.881 24.926 1.00 94.25 99 ARG A C 1
ATOM 778 O O . ARG A 1 99 ? -18.473 4.867 24.820 1.00 94.25 99 ARG A O 1
ATOM 785 N N . TYR A 1 100 ? -18.173 7.073 24.480 1.00 95.56 100 TYR A N 1
ATOM 786 C CA . TYR A 1 100 ? -19.428 7.286 23.767 1.00 95.56 100 TYR A CA 1
ATOM 787 C C . TYR A 1 100 ? -19.457 6.543 22.424 1.00 95.56 100 TYR A C 1
ATOM 789 O O . TYR A 1 100 ? -20.401 5.792 22.175 1.00 95.56 100 TYR A O 1
ATOM 797 N N . LEU A 1 101 ? -18.401 6.658 21.611 1.00 92.94 101 LEU A N 1
ATOM 798 C CA . LEU A 1 101 ? -18.280 5.923 20.347 1.00 92.94 101 LEU A CA 1
ATOM 799 C C . LEU A 1 101 ? -18.299 4.405 20.555 1.00 92.94 101 LEU A C 1
ATOM 801 O O . LEU A 1 101 ? -19.034 3.706 19.864 1.00 92.94 101 LEU A O 1
ATOM 805 N N . ASN A 1 102 ? -17.578 3.895 21.559 1.00 93.19 102 ASN A N 1
ATOM 806 C CA . ASN A 1 102 ? -17.620 2.471 21.901 1.00 93.19 102 ASN A CA 1
ATOM 807 C C . ASN A 1 102 ? -19.032 2.009 22.271 1.00 93.19 102 ASN A C 1
ATOM 809 O O . ASN A 1 102 ? -19.446 0.922 21.879 1.00 93.19 102 ASN A O 1
ATOM 813 N N . LYS A 1 103 ? -19.800 2.835 22.993 1.00 95.62 103 LYS A N 1
ATOM 814 C CA . LYS A 1 103 ? -21.198 2.521 23.301 1.00 95.62 103 LYS A CA 1
ATOM 815 C C . LYS A 1 103 ? -22.037 2.428 22.024 1.00 95.62 103 LYS A C 1
ATOM 817 O O . LYS A 1 103 ? -22.782 1.466 21.884 1.00 95.62 103 LYS A O 1
ATOM 822 N N . ILE A 1 104 ? -21.890 3.374 21.093 1.00 95.19 104 ILE A N 1
ATOM 823 C CA . ILE A 1 104 ? -22.587 3.331 19.797 1.00 95.19 104 ILE A CA 1
ATOM 824 C C . ILE A 1 104 ? -22.221 2.062 19.023 1.00 95.19 104 ILE A C 1
ATOM 826 O O . ILE A 1 104 ? -23.120 1.375 18.550 1.00 95.19 104 ILE A O 1
ATOM 830 N N . LEU A 1 105 ? -20.932 1.724 18.927 1.00 92.75 105 LEU A N 1
ATOM 831 C CA . LEU A 1 105 ? -20.467 0.528 18.217 1.00 92.75 105 LEU A CA 1
ATOM 832 C C . LEU A 1 105 ? -21.034 -0.762 18.822 1.00 92.75 105 LEU A C 1
ATOM 834 O O . LEU A 1 105 ? -21.441 -1.657 18.086 1.00 92.75 105 LEU A O 1
ATOM 838 N N . ILE A 1 106 ? -21.112 -0.847 20.153 1.00 94.62 106 ILE A N 1
ATOM 839 C CA . ILE A 1 106 ? -21.727 -1.987 20.845 1.00 94.62 106 ILE A CA 1
ATOM 840 C C . ILE A 1 106 ? -23.217 -2.084 20.509 1.00 94.62 106 ILE A C 1
ATOM 842 O O . ILE A 1 106 ? -23.690 -3.167 20.169 1.00 94.62 106 ILE A O 1
ATOM 846 N N . GLU A 1 107 ? -23.964 -0.979 20.591 1.00 95.88 107 GLU A N 1
ATOM 847 C CA . GLU A 1 107 ? -25.393 -0.988 20.254 1.00 95.88 107 GLU A CA 1
ATOM 848 C C . GLU A 1 107 ? -25.624 -1.312 18.767 1.00 95.88 107 GLU A C 1
ATOM 850 O O . GLU A 1 107 ? -26.486 -2.126 18.448 1.00 95.88 107 GLU A O 1
ATOM 855 N N . ALA A 1 108 ? -24.810 -0.772 17.856 1.00 94.75 108 ALA A N 1
ATOM 856 C CA . ALA A 1 108 ? -24.853 -1.105 16.431 1.00 94.75 108 ALA A CA 1
ATOM 857 C C . ALA A 1 108 ? -24.550 -2.593 16.176 1.00 94.75 108 ALA A C 1
ATOM 859 O O . ALA A 1 108 ? -25.226 -3.236 15.374 1.00 94.75 108 ALA A O 1
ATOM 860 N N . GLY A 1 109 ? -23.590 -3.171 16.905 1.00 91.56 109 GLY A N 1
ATOM 861 C CA . GLY A 1 109 ? -23.278 -4.599 16.852 1.00 91.56 109 GLY A CA 1
ATOM 862 C C . GLY A 1 109 ? -24.441 -5.484 17.307 1.00 91.56 109 GLY A C 1
ATOM 863 O O . GLY A 1 109 ? -24.717 -6.495 16.666 1.00 91.56 109 GLY A O 1
ATOM 864 N N . LYS A 1 110 ? -25.188 -5.082 18.347 1.00 93.19 110 LYS A N 1
ATOM 865 C CA . LYS A 1 110 ? -26.425 -5.780 18.759 1.00 93.19 110 LYS A CA 1
ATOM 866 C C . LYS A 1 110 ? -27.513 -5.736 17.683 1.00 93.19 110 LYS A C 1
ATOM 868 O O . LYS A 1 110 ? -28.341 -6.637 17.626 1.00 93.19 110 LYS A O 1
ATOM 873 N N . LEU A 1 111 ? -27.503 -4.702 16.844 1.00 93.69 111 LEU A N 1
ATOM 874 C CA . LEU A 1 111 ? -28.405 -4.543 15.702 1.00 93.69 111 LEU A CA 1
ATOM 875 C C . LEU A 1 111 ? -27.887 -5.229 14.422 1.00 93.69 111 LEU A C 1
ATOM 877 O O . LEU A 1 111 ? -28.535 -5.136 13.385 1.00 93.69 111 LEU A O 1
ATOM 881 N N . GLY A 1 112 ? -26.735 -5.912 14.475 1.00 89.81 112 GLY A N 1
ATOM 882 C CA . GLY A 1 112 ? -26.136 -6.596 13.324 1.00 89.81 112 GLY A CA 1
ATOM 883 C C . GLY A 1 112 ? -25.392 -5.680 12.345 1.00 89.81 112 GLY A C 1
ATOM 884 O O . GLY A 1 112 ? -25.019 -6.125 11.266 1.00 89.81 112 GLY A O 1
ATOM 885 N N . LEU A 1 113 ? -25.143 -4.418 12.707 1.00 86.12 113 LEU A N 1
ATOM 886 C CA . LEU A 1 113 ? -24.511 -3.400 11.854 1.00 86.12 113 LEU A CA 1
ATOM 887 C C . LEU A 1 113 ? -22.990 -3.291 12.074 1.00 86.12 113 LEU A C 1
ATOM 889 O O . LEU A 1 113 ? -22.419 -2.204 11.983 1.00 86.12 113 LEU A O 1
ATOM 893 N N . ARG A 1 114 ? -22.322 -4.390 12.438 1.00 78.75 114 ARG A N 1
ATOM 894 C CA . ARG A 1 114 ? -20.891 -4.360 12.773 1.00 78.75 114 ARG A CA 1
ATOM 895 C C . ARG A 1 114 ? -20.045 -4.091 11.513 1.00 78.75 114 ARG A C 1
ATOM 897 O O . ARG A 1 114 ? -20.253 -4.788 10.520 1.00 78.75 114 ARG A O 1
ATOM 904 N N . PRO A 1 115 ? -19.092 -3.139 11.535 1.00 64.81 115 PRO A N 1
ATOM 905 C CA . PRO A 1 115 ? -18.109 -3.009 10.461 1.00 64.81 115 PRO A CA 1
ATOM 906 C C . PRO A 1 115 ? -17.241 -4.279 10.380 1.00 64.81 115 PRO A C 1
ATOM 908 O O . PRO A 1 115 ? -16.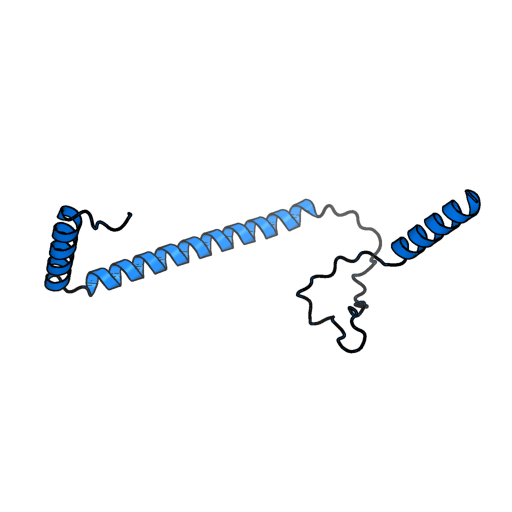977 -4.865 11.433 1.00 64.81 115 PRO A O 1
ATOM 911 N N . PRO A 1 116 ? -16.813 -4.717 9.182 1.00 61.59 116 PRO A N 1
ATOM 912 C CA . PRO A 1 116 ? -15.827 -5.787 9.056 1.00 61.59 116 PRO A CA 1
ATOM 913 C C . PRO A 1 116 ? -14.488 -5.366 9.682 1.00 61.59 116 PRO A C 1
ATOM 915 O O . PRO A 1 116 ? -14.129 -4.187 9.615 1.00 61.59 116 PRO A O 1
ATOM 918 N N . ASP A 1 117 ? -13.823 -6.339 10.313 1.00 61.97 117 ASP A N 1
ATOM 919 C CA . ASP A 1 117 ? -12.513 -6.208 10.969 1.00 61.97 117 ASP A CA 1
ATOM 920 C C . ASP A 1 117 ? -11.375 -5.942 9.966 1.00 61.97 117 ASP A C 1
ATOM 922 O O . ASP A 1 117 ? -11.435 -6.488 8.836 1.00 61.97 117 ASP A O 1
#

Mean predicted aligned error: 19.17 Å

Foldseek 3Di:
DVVVVVVVVVVVVVVVVVDPPPPDDPPPPVQQDPVVRDGNDPPPCPDPPDDDPDPCVVVVVVVVVVVVVVVVVVVVVVVVVVVVVVVVCVVPDDPVVVVVVVVVQVVCVVVVNHDDD